Protein AF-A0A853IW76-F1 (afdb_monomer)

pLDDT: mean 89.19, std 6.91, range [65.06, 96.69]

Nearest PDB structures (foldseek):
  2faw-assembly2_B  TM=5.926E-01  e=4.991E+00  Carica papaya
  6y0f-assembly1_B  TM=7.614E-01  e=8.892E+00  Homo sapiens
  7w6t-assembly1_J  TM=6.447E-01  e=7.821E+00  Mus musculus

Secondary structure (DSSP, 8-state):
-HHHHHHHHHHHHHHHHHSEEEEEEETTEEEEEEGGGS-HHHHTT-SSHHHH---SSS-PEEEEEPPP-SHHHHHHHHHHHHTT---GGG-GGGEE-GGGGHHHHHHH-EEHHHHHHHTGGGHHHHHHHHHHHTS-GGGEEEEEEEETTEEEEEEEETTT--EEEEE-----

Radius of gyration: 17.82 Å; Cα contacts (8 Å, |Δi|>4): 283; chains: 1; bounding box: 50×42×45 Å

Sequence (172 aa):
MAVQLAALAYGLNTVAQARPAFLVFAVDRYTVVSAGELPASEREKAVRPEWQKSSLLAGYQTVYALRPTDPDASFDLIMSALGGGRDVQHIVENYRPVAEHLGDVLHAAQPVAVLRERHAAQAAAIDAAVAKSGKAEQALRWLPVQAGTVFWTALIDMQTGMPVAWVNVDPF

Organism: NCBI:txid1207057

Foldseek 3Di:
DVVVVVVVVVVVVVCQQQAFAEFEDDQQFTETDGNVLADLVQQVLAPDPVSSDRDPPPGYYYWYFDQDPDPVSNVVQVVQVVVVHDHSRRRNNRTDFCQVVLVSLVVSWAQLVVVCVVPVVCVVQSVVQCVQLVDDSVQWTKGWYDYPPDIWIFIAGSNRSDGSGTGRDHSD

Structure (mmCIF, N/CA/C/O backbone):
data_AF-A0A853IW76-F1
#
_entry.id   AF-A0A853IW76-F1
#
loop_
_atom_site.group_PDB
_atom_site.id
_atom_site.type_symbol
_atom_site.label_atom_id
_atom_site.label_alt_id
_atom_site.label_comp_id
_atom_site.label_asym_id
_atom_site.label_entity_id
_atom_site.label_seq_id
_atom_site.pdbx_PDB_ins_code
_atom_site.Cartn_x
_atom_site.Cartn_y
_atom_site.Cartn_z
_atom_site.occupancy
_atom_site.B_iso_or_equiv
_atom_site.auth_seq_id
_atom_site.auth_comp_id
_atom_site.auth_asym_id
_atom_site.auth_atom_id
_atom_site.pdbx_PDB_model_num
ATOM 1 N N . MET A 1 1 ? 30.382 -29.543 1.251 1.00 72.00 1 MET A N 1
ATOM 2 C CA . MET A 1 1 ? 30.180 -28.127 1.644 1.00 72.00 1 MET A CA 1
ATOM 3 C C . MET A 1 1 ? 29.720 -27.223 0.496 1.00 72.00 1 MET A C 1
ATOM 5 O O . MET A 1 1 ? 28.901 -26.355 0.758 1.00 72.00 1 MET A O 1
ATOM 9 N N . ALA A 1 2 ? 30.136 -27.438 -0.763 1.00 83.38 2 ALA A N 1
ATOM 10 C CA . ALA A 1 2 ? 29.647 -26.646 -1.908 1.00 83.38 2 ALA A CA 1
ATOM 11 C C . ALA A 1 2 ? 28.108 -26.641 -2.053 1.00 83.38 2 ALA A C 1
ATOM 13 O O . ALA A 1 2 ? 27.514 -25.593 -2.276 1.00 83.38 2 ALA A O 1
ATOM 14 N N . VAL A 1 3 ? 27.456 -27.789 -1.825 1.00 85.94 3 VAL A N 1
ATOM 15 C CA . VAL A 1 3 ? 25.986 -27.913 -1.878 1.00 85.94 3 VAL A CA 1
ATOM 16 C C . VAL A 1 3 ? 25.284 -27.068 -0.804 1.00 85.94 3 VAL A C 1
ATOM 18 O O . VAL A 1 3 ? 24.266 -26.447 -1.083 1.00 85.94 3 VAL A O 1
ATOM 21 N N . GLN A 1 4 ? 25.840 -26.985 0.409 1.00 89.06 4 GLN A N 1
ATOM 22 C CA . GLN A 1 4 ? 25.259 -26.181 1.495 1.00 89.06 4 GLN A CA 1
ATOM 23 C C . GLN A 1 4 ? 25.405 -24.678 1.234 1.00 89.06 4 GLN A C 1
ATOM 25 O O . GLN A 1 4 ? 24.461 -23.926 1.458 1.00 89.06 4 GLN A O 1
ATOM 30 N N . LEU A 1 5 ? 26.561 -24.243 0.719 1.00 90.69 5 LEU A N 1
ATOM 31 C CA . LEU A 1 5 ? 26.773 -22.847 0.326 1.00 90.69 5 LEU A CA 1
ATOM 32 C C . LEU A 1 5 ? 25.849 -22.442 -0.829 1.00 90.69 5 LEU A C 1
ATOM 34 O O . LEU A 1 5 ? 25.276 -21.356 -0.795 1.00 90.69 5 LEU A O 1
ATOM 38 N N . ALA A 1 6 ? 25.651 -23.328 -1.810 1.00 89.62 6 ALA A N 1
ATOM 39 C CA . ALA A 1 6 ? 24.714 -23.097 -2.905 1.00 89.62 6 ALA A CA 1
ATOM 40 C C . ALA A 1 6 ? 23.263 -22.988 -2.403 1.00 89.62 6 ALA A C 1
ATOM 42 O O . ALA A 1 6 ? 22.551 -22.062 -2.786 1.00 89.62 6 ALA A O 1
ATOM 43 N N . ALA A 1 7 ? 22.844 -23.879 -1.499 1.00 88.62 7 ALA A N 1
ATOM 44 C CA . ALA A 1 7 ? 21.515 -23.825 -0.892 1.00 88.62 7 ALA A CA 1
ATOM 45 C C . ALA A 1 7 ? 21.296 -22.533 -0.084 1.00 88.62 7 ALA A C 1
ATOM 47 O O . ALA A 1 7 ? 20.236 -21.918 -0.182 1.00 88.62 7 ALA A O 1
ATOM 48 N N . LEU A 1 8 ? 22.308 -22.079 0.663 1.00 90.62 8 LEU A N 1
ATOM 49 C CA . LEU A 1 8 ? 22.250 -20.821 1.409 1.00 90.62 8 LEU A CA 1
ATOM 50 C C . LEU A 1 8 ? 22.139 -19.607 0.478 1.00 90.62 8 LEU A C 1
ATOM 52 O O . LEU A 1 8 ? 21.296 -18.741 0.702 1.00 90.62 8 LEU A O 1
ATOM 56 N N . ALA A 1 9 ? 22.961 -19.551 -0.573 1.00 90.00 9 ALA A N 1
ATOM 57 C CA . ALA A 1 9 ? 22.919 -18.469 -1.554 1.00 90.00 9 ALA A CA 1
ATOM 58 C C . ALA A 1 9 ? 21.556 -18.408 -2.263 1.00 90.00 9 ALA A C 1
ATOM 60 O O . ALA A 1 9 ? 20.992 -17.328 -2.437 1.00 90.00 9 ALA A O 1
ATOM 61 N N . TYR A 1 10 ? 20.994 -19.568 -2.607 1.00 87.38 10 TYR A N 1
ATOM 62 C CA . TYR A 1 10 ? 19.659 -19.663 -3.189 1.00 87.38 10 TYR A CA 1
ATOM 63 C C . TYR A 1 10 ? 18.568 -19.185 -2.223 1.00 87.38 10 TYR A C 1
ATOM 65 O O . TYR A 1 10 ? 17.701 -18.400 -2.612 1.00 87.38 10 TYR A O 1
ATOM 73 N N . GLY A 1 11 ? 18.627 -19.607 -0.957 1.00 87.25 11 GLY A N 1
ATOM 74 C CA . GLY A 1 11 ? 17.690 -19.158 0.072 1.00 87.25 11 GLY A CA 1
ATOM 75 C C . GLY A 1 11 ? 17.743 -17.642 0.271 1.00 87.25 11 GLY A C 1
ATOM 76 O O . GLY A 1 11 ? 16.707 -16.981 0.243 1.00 87.25 11 GLY A O 1
ATOM 77 N N . LEU A 1 12 ? 18.949 -17.073 0.373 1.00 88.00 12 LEU A N 1
ATOM 78 C CA . LEU A 1 12 ? 19.139 -15.629 0.508 1.00 88.00 12 LEU A CA 1
ATOM 79 C C . LEU A 1 12 ? 18.595 -14.862 -0.704 1.00 88.00 12 LEU A C 1
ATOM 81 O O . LEU A 1 12 ? 17.912 -13.856 -0.531 1.00 88.00 12 LEU A O 1
ATOM 85 N N . ASN A 1 13 ? 18.846 -15.351 -1.922 1.00 87.12 13 ASN A N 1
ATOM 86 C CA . ASN A 1 13 ? 18.298 -14.754 -3.138 1.00 87.12 13 ASN A CA 1
ATOM 87 C C . ASN A 1 13 ? 16.763 -14.818 -3.161 1.00 87.12 13 ASN A C 1
ATOM 89 O O . ASN A 1 13 ? 16.112 -13.834 -3.493 1.00 87.12 13 ASN A O 1
ATOM 93 N N . THR A 1 14 ? 16.177 -15.944 -2.756 1.00 87.31 14 THR A N 1
ATOM 94 C CA . THR A 1 14 ? 14.717 -16.119 -2.714 1.00 87.31 14 THR A CA 1
ATOM 95 C C . THR A 1 14 ? 14.067 -15.118 -1.760 1.00 87.31 14 THR A C 1
ATOM 97 O O . THR A 1 14 ? 13.123 -14.425 -2.136 1.00 87.31 14 THR A O 1
ATOM 100 N N . VAL A 1 15 ? 14.620 -14.962 -0.554 1.00 86.69 15 VAL A N 1
ATOM 101 C CA . VAL A 1 15 ? 14.149 -13.963 0.421 1.00 86.69 15 VAL A CA 1
ATOM 102 C C . VAL A 1 15 ? 14.352 -12.541 -0.103 1.00 86.69 15 VAL A C 1
ATOM 104 O O . VAL A 1 15 ? 13.471 -11.695 0.039 1.00 86.69 15 VAL A O 1
ATOM 107 N N . ALA A 1 16 ? 15.489 -12.270 -0.749 1.00 85.75 16 ALA A N 1
ATOM 108 C CA . ALA A 1 16 ? 15.772 -10.958 -1.316 1.00 85.75 16 ALA A CA 1
ATOM 109 C C . ALA A 1 16 ? 14.767 -10.560 -2.408 1.00 85.75 16 ALA A C 1
ATOM 111 O O . ALA A 1 16 ? 14.473 -9.369 -2.517 1.00 85.75 16 ALA A O 1
ATOM 112 N N . GLN A 1 17 ? 14.246 -11.521 -3.176 1.00 86.19 17 GLN A N 1
ATOM 113 C CA . GLN A 1 17 ? 13.230 -11.287 -4.206 1.00 86.19 17 GLN A CA 1
ATOM 114 C C . GLN A 1 17 ? 11.816 -11.183 -3.623 1.00 86.19 17 GLN A C 1
ATOM 116 O O . GLN A 1 17 ? 11.053 -10.322 -4.048 1.00 86.19 17 GLN A O 1
ATOM 121 N N . ALA A 1 18 ? 11.479 -11.996 -2.619 1.00 87.19 18 ALA A N 1
ATOM 122 C CA . ALA A 1 18 ? 10.154 -11.999 -1.992 1.00 87.19 18 ALA A CA 1
ATOM 123 C C . ALA A 1 18 ? 9.889 -10.788 -1.075 1.00 87.19 18 ALA A C 1
ATOM 125 O O . ALA A 1 18 ? 8.764 -10.589 -0.618 1.00 87.19 18 ALA A O 1
ATOM 126 N N . ARG A 1 19 ? 10.911 -9.979 -0.767 1.00 90.00 19 ARG A N 1
ATOM 127 C CA . ARG A 1 19 ? 10.753 -8.817 0.116 1.00 90.00 19 ARG A CA 1
ATOM 128 C C . ARG A 1 19 ? 9.802 -7.774 -0.496 1.00 90.00 19 ARG A C 1
ATOM 130 O O . ARG A 1 19 ? 9.924 -7.492 -1.691 1.00 90.00 19 ARG A O 1
ATOM 137 N N . PRO A 1 20 ? 8.950 -7.119 0.309 1.00 91.19 20 PRO A N 1
ATOM 138 C CA . PRO A 1 20 ? 8.200 -5.946 -0.130 1.00 91.19 20 PRO A CA 1
ATOM 139 C C . PRO A 1 20 ? 9.141 -4.839 -0.618 1.00 91.19 20 PRO A C 1
ATOM 141 O O . PRO A 1 20 ? 10.042 -4.422 0.112 1.00 91.19 20 PRO A O 1
ATOM 144 N N . ALA A 1 21 ? 8.938 -4.362 -1.845 1.00 92.19 21 ALA A N 1
ATOM 145 C CA . ALA A 1 21 ? 9.660 -3.217 -2.397 1.00 92.19 21 ALA A CA 1
ATOM 146 C C . ALA A 1 21 ? 8.765 -1.980 -2.455 1.00 92.19 21 ALA A C 1
ATOM 148 O O . ALA A 1 21 ? 9.201 -0.888 -2.094 1.00 92.19 21 ALA A O 1
ATOM 149 N N . PHE A 1 22 ? 7.507 -2.165 -2.853 1.00 94.00 22 PHE A N 1
ATOM 150 C CA . PHE A 1 22 ? 6.531 -1.092 -2.926 1.00 94.00 22 PHE A CA 1
ATOM 151 C C . PHE A 1 22 ? 5.218 -1.480 -2.268 1.00 94.00 22 PHE A C 1
ATOM 153 O O . PHE A 1 22 ? 4.810 -2.639 -2.271 1.00 94.00 22 PHE A O 1
ATOM 160 N N . LEU A 1 23 ? 4.553 -0.467 -1.732 1.00 95.19 23 LEU A N 1
ATOM 161 C CA . LEU A 1 23 ? 3.152 -0.504 -1.377 1.00 95.19 23 LEU A CA 1
ATOM 162 C C . LEU A 1 23 ? 2.427 0.477 -2.295 1.00 95.19 23 LEU A C 1
ATOM 164 O O . LEU A 1 23 ? 2.541 1.693 -2.143 1.00 95.19 23 LEU A O 1
ATOM 168 N N . VAL A 1 24 ? 1.730 -0.059 -3.282 1.00 95.81 24 VAL A N 1
ATOM 169 C CA . VAL A 1 24 ? 1.178 0.706 -4.394 1.00 95.81 24 VAL A CA 1
ATOM 170 C C . VAL A 1 24 ? -0.316 0.875 -4.194 1.00 95.81 24 VAL A C 1
ATOM 172 O O . VAL A 1 24 ? -1.038 -0.115 -4.150 1.00 95.81 24 VAL A O 1
ATOM 175 N N . PHE A 1 25 ? -0.803 2.105 -4.082 1.00 95.38 25 PHE A N 1
ATOM 176 C CA . PHE A 1 25 ? -2.234 2.350 -4.199 1.00 95.38 25 PHE A CA 1
ATOM 177 C C . PHE A 1 25 ? -2.646 2.183 -5.661 1.00 95.38 25 PHE A C 1
ATOM 179 O O . PHE A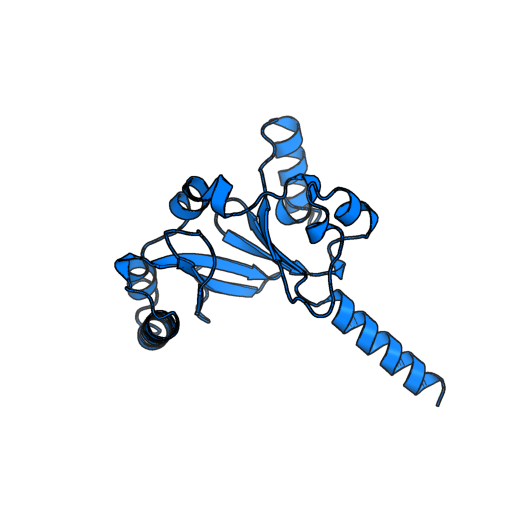 1 25 ? -2.142 2.902 -6.527 1.00 95.38 25 PHE A O 1
ATOM 186 N N . ALA A 1 26 ? -3.563 1.256 -5.920 1.00 88.81 26 ALA A N 1
ATOM 187 C CA . ALA A 1 26 ? -4.134 1.019 -7.234 1.00 88.81 26 ALA A CA 1
ATOM 188 C C . ALA A 1 26 ? -5.653 0.896 -7.102 1.00 88.81 26 ALA A C 1
ATOM 190 O O . ALA A 1 26 ? -6.153 -0.029 -6.468 1.00 88.81 26 ALA A O 1
ATOM 191 N N . VAL A 1 27 ? -6.375 1.825 -7.736 1.00 85.00 27 VAL A N 1
ATOM 192 C CA . VAL A 1 27 ? -7.845 1.862 -7.836 1.00 85.00 27 VAL A CA 1
ATOM 193 C C . VAL A 1 27 ? -8.575 2.026 -6.499 1.00 85.00 27 VAL A C 1
ATOM 195 O O . VAL A 1 27 ? -9.152 3.084 -6.266 1.00 85.00 27 VAL A O 1
ATOM 198 N N . ASP A 1 28 ? -8.585 0.996 -5.660 1.00 89.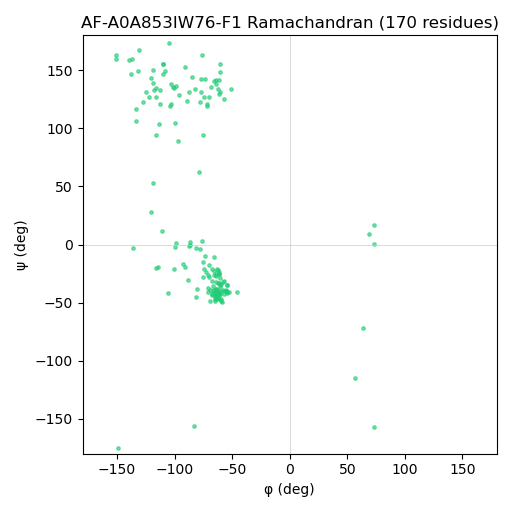88 28 ASP A N 1
ATOM 199 C CA . ASP A 1 28 ? -9.386 0.905 -4.438 1.00 89.88 28 ASP A CA 1
ATOM 200 C C . ASP A 1 28 ? -8.614 0.349 -3.228 1.00 89.88 28 ASP A C 1
ATOM 202 O O . ASP A 1 28 ? -9.170 0.259 -2.134 1.00 89.88 28 ASP A O 1
ATOM 206 N N . ARG A 1 29 ? -7.345 -0.041 -3.403 1.00 93.06 29 ARG A N 1
ATOM 207 C CA . ARG A 1 29 ? -6.566 -0.736 -2.371 1.00 93.06 29 ARG A CA 1
ATOM 208 C C . ARG A 1 29 ? -5.078 -0.456 -2.468 1.00 93.06 29 ARG A C 1
ATOM 210 O O . ARG A 1 29 ? -4.562 -0.044 -3.507 1.00 93.06 29 ARG A O 1
ATOM 217 N N . TYR A 1 30 ? -4.375 -0.765 -1.385 1.00 96.00 30 TYR A N 1
ATOM 218 C CA . TYR A 1 30 ? -2.925 -0.880 -1.406 1.00 96.00 30 TYR A CA 1
ATOM 219 C C . TYR A 1 30 ? -2.504 -2.295 -1.798 1.00 96.00 30 TYR A C 1
ATOM 221 O O . TYR A 1 30 ? -2.958 -3.268 -1.213 1.00 96.00 30 TYR A O 1
ATOM 229 N N . THR A 1 31 ? -1.588 -2.419 -2.747 1.00 94.94 31 THR A N 1
ATOM 230 C CA . THR A 1 31 ? -1.024 -3.700 -3.170 1.00 94.94 31 THR A CA 1
ATOM 231 C C . THR A 1 31 ? 0.461 -3.727 -2.856 1.00 94.94 31 THR A C 1
ATOM 233 O O . THR A 1 31 ? 1.207 -2.816 -3.218 1.00 94.94 31 THR A O 1
ATOM 236 N N . VAL A 1 32 ? 0.901 -4.764 -2.156 1.00 94.62 32 VAL A N 1
ATOM 237 C CA . VAL A 1 32 ? 2.314 -5.026 -1.912 1.00 94.62 32 VAL A CA 1
ATOM 238 C C . VAL A 1 32 ? 2.911 -5.627 -3.172 1.00 94.62 32 VAL A C 1
ATOM 240 O O . VAL A 1 32 ? 2.467 -6.676 -3.626 1.00 94.62 32 VAL A O 1
ATOM 243 N N . VAL A 1 33 ? 3.943 -4.973 -3.694 1.00 93.06 33 VAL A N 1
ATOM 244 C CA . VAL A 1 33 ? 4.726 -5.449 -4.833 1.00 93.06 33 VAL A CA 1
ATOM 245 C C . VAL A 1 33 ? 6.126 -5.777 -4.336 1.00 93.06 33 VAL A C 1
ATOM 247 O O . VAL A 1 33 ? 6.821 -4.925 -3.761 1.00 93.06 33 VAL A O 1
ATOM 250 N N . SER A 1 34 ? 6.540 -7.028 -4.511 1.00 91.69 34 SER A N 1
ATOM 251 C CA . SER A 1 34 ? 7.862 -7.489 -4.101 1.00 91.69 34 SER A CA 1
ATOM 252 C C . SER A 1 34 ? 8.962 -7.027 -5.058 1.00 91.69 34 SER A C 1
ATOM 254 O O . SER A 1 34 ? 8.722 -6.617 -6.195 1.00 91.69 34 SER A O 1
ATOM 256 N N . ALA A 1 35 ? 10.213 -7.087 -4.600 1.00 89.00 35 ALA A N 1
ATOM 257 C CA . ALA A 1 35 ? 11.361 -6.733 -5.432 1.00 89.00 35 ALA A CA 1
ATOM 258 C C . ALA A 1 35 ? 11.490 -7.639 -6.672 1.00 89.00 35 ALA A C 1
ATOM 260 O O . ALA A 1 35 ? 11.914 -7.166 -7.726 1.00 89.00 35 ALA A O 1
ATOM 261 N N . GLY A 1 36 ? 11.109 -8.915 -6.547 1.00 87.94 36 GLY A N 1
ATOM 262 C CA . GLY A 1 36 ? 11.166 -9.901 -7.625 1.00 87.94 36 GLY A CA 1
ATOM 263 C C . GLY A 1 36 ? 10.119 -9.702 -8.717 1.00 87.94 36 GLY A C 1
ATOM 264 O O . GLY A 1 36 ? 10.353 -10.106 -9.852 1.00 87.94 36 GLY A O 1
ATOM 265 N N . GLU A 1 37 ? 9.007 -9.034 -8.407 1.00 89.06 37 GLU A N 1
ATOM 266 C CA . GLU A 1 37 ? 7.956 -8.701 -9.380 1.00 89.06 37 GLU A CA 1
ATOM 267 C C . GLU A 1 37 ? 8.353 -7.541 -10.311 1.00 89.06 37 GLU A C 1
ATOM 269 O O . GLU A 1 37 ? 7.734 -7.333 -11.356 1.00 89.06 37 GLU A O 1
ATOM 274 N N . LEU A 1 38 ? 9.405 -6.789 -9.962 1.00 88.94 38 LEU A N 1
ATOM 275 C CA . LEU A 1 38 ? 9.858 -5.615 -10.705 1.00 88.94 38 LEU A CA 1
ATOM 276 C C . LEU A 1 38 ? 11.270 -5.827 -11.281 1.00 88.94 38 LEU A C 1
ATOM 278 O O . LEU A 1 38 ? 12.274 -5.538 -10.607 1.00 88.94 38 LEU A O 1
ATOM 282 N N . PRO A 1 39 ? 11.386 -6.279 -12.548 1.00 87.25 39 PRO A N 1
ATOM 283 C CA . PRO A 1 39 ? 12.684 -6.418 -13.196 1.00 87.25 39 PRO A CA 1
ATOM 284 C C . PRO A 1 39 ? 13.399 -5.062 -13.273 1.00 87.25 39 PRO A C 1
ATOM 286 O O . PRO A 1 39 ? 12.768 -4.004 -13.260 1.00 87.25 39 PRO A O 1
ATOM 289 N N . ALA A 1 40 ? 14.733 -5.082 -13.356 1.00 86.00 40 ALA A N 1
ATOM 290 C CA . ALA A 1 40 ? 15.542 -3.858 -13.380 1.00 86.00 40 ALA A CA 1
ATOM 291 C C . ALA A 1 40 ? 15.107 -2.892 -14.497 1.00 86.00 40 ALA A C 1
ATOM 293 O O . ALA A 1 40 ? 14.927 -1.708 -14.233 1.00 86.00 40 ALA A O 1
ATOM 294 N N . SER A 1 41 ? 14.810 -3.429 -15.684 1.00 88.69 41 SER A N 1
ATOM 295 C CA . SER A 1 41 ? 14.305 -2.669 -16.832 1.00 88.69 41 SER A CA 1
ATOM 296 C C . SER A 1 41 ? 12.965 -1.975 -16.585 1.00 88.69 41 SER A C 1
ATOM 298 O O . SER A 1 41 ? 12.675 -0.982 -17.242 1.00 88.69 41 SER A O 1
ATOM 300 N N . GLU A 1 42 ? 12.135 -2.472 -15.664 1.00 89.12 42 GLU A N 1
ATOM 301 C CA . GLU A 1 42 ? 10.919 -1.765 -15.263 1.00 89.12 42 GLU A CA 1
ATOM 302 C C . GLU A 1 42 ? 11.226 -0.683 -14.232 1.00 89.12 42 GLU A C 1
ATOM 304 O O . GLU A 1 42 ? 10.754 0.442 -14.355 1.00 89.12 42 GLU A O 1
ATOM 309 N N . ARG A 1 43 ? 12.042 -1.002 -13.222 1.00 87.00 43 ARG A N 1
ATOM 310 C CA . ARG A 1 43 ? 12.392 -0.042 -12.165 1.00 87.00 43 ARG A CA 1
ATOM 311 C C . ARG A 1 43 ? 13.099 1.188 -12.719 1.00 87.00 43 ARG A C 1
ATOM 313 O O . ARG A 1 43 ? 12.871 2.285 -12.228 1.00 87.00 43 ARG A O 1
ATOM 320 N N . GLU A 1 44 ? 13.912 1.025 -13.756 1.00 90.56 44 GLU A N 1
ATOM 321 C CA . GLU A 1 44 ? 14.589 2.129 -14.447 1.00 90.56 44 GLU A CA 1
ATOM 322 C C . GLU A 1 44 ? 13.618 3.126 -15.099 1.00 90.56 44 GLU A C 1
ATOM 324 O O . GLU A 1 44 ? 13.973 4.291 -15.262 1.00 90.56 44 GLU A O 1
ATOM 329 N N . LYS A 1 45 ? 12.375 2.719 -15.391 1.00 91.50 45 LYS A N 1
ATOM 330 C CA . LYS A 1 45 ? 11.332 3.610 -15.921 1.00 91.50 45 LYS A CA 1
ATOM 331 C C . LYS A 1 45 ? 10.689 4.497 -14.855 1.00 91.50 45 LYS A C 1
ATOM 333 O O . LYS A 1 45 ? 9.837 5.321 -15.183 1.00 91.50 45 LYS A O 1
ATOM 338 N N . ALA A 1 46 ? 11.047 4.339 -13.578 1.00 91.31 46 ALA A N 1
ATOM 339 C CA . ALA A 1 46 ? 10.471 5.164 -12.528 1.00 91.31 46 ALA A CA 1
ATOM 340 C C . ALA A 1 46 ? 10.771 6.645 -12.769 1.00 91.31 46 ALA A C 1
ATOM 342 O O . ALA A 1 46 ? 11.925 7.041 -12.959 1.00 91.31 46 ALA A O 1
ATOM 343 N N . VAL A 1 47 ? 9.728 7.469 -12.672 1.00 91.38 47 VAL A N 1
ATOM 344 C CA . VAL A 1 47 ? 9.815 8.923 -12.884 1.00 91.38 47 VAL A CA 1
ATOM 345 C C . VAL A 1 47 ? 10.703 9.603 -11.843 1.00 91.38 47 VAL A C 1
ATOM 347 O O . VAL A 1 47 ? 11.278 10.657 -12.111 1.00 91.38 47 VAL A O 1
ATOM 350 N N . ARG A 1 48 ? 10.847 9.000 -10.657 1.00 90.50 48 ARG A N 1
ATOM 351 C CA . ARG A 1 48 ? 11.696 9.518 -9.586 1.00 90.50 48 ARG A CA 1
ATOM 352 C C . ARG A 1 48 ? 12.905 8.610 -9.317 1.00 90.50 48 ARG A C 1
ATOM 354 O O . ARG A 1 48 ? 12.716 7.399 -9.162 1.00 90.50 48 ARG A O 1
ATOM 361 N N . PRO A 1 49 ? 14.133 9.158 -9.206 1.00 87.62 49 PRO A N 1
ATOM 362 C CA . PRO A 1 49 ? 15.348 8.368 -8.981 1.00 87.62 49 PRO A CA 1
ATOM 363 C C . PRO A 1 49 ? 15.309 7.493 -7.722 1.00 87.62 49 PRO A C 1
ATOM 365 O O . PRO A 1 49 ? 15.905 6.414 -7.696 1.00 87.62 49 PRO A O 1
ATOM 368 N N . GLU A 1 50 ? 14.603 7.926 -6.676 1.00 87.94 50 GLU A N 1
ATOM 369 C CA . GLU A 1 50 ? 14.456 7.170 -5.433 1.00 87.94 50 GLU A CA 1
ATOM 370 C C . GLU A 1 50 ? 13.681 5.856 -5.596 1.00 87.94 50 GLU A C 1
ATOM 372 O O . GLU A 1 50 ? 13.880 4.958 -4.783 1.00 87.94 50 GLU A O 1
ATOM 377 N N . TRP A 1 51 ? 12.845 5.715 -6.630 1.00 90.00 51 TRP A N 1
ATOM 378 C CA . TRP A 1 51 ? 12.077 4.492 -6.912 1.00 90.00 51 TRP A CA 1
ATOM 379 C C . TRP A 1 51 ? 12.799 3.549 -7.881 1.00 90.00 51 TRP A C 1
ATOM 381 O O . TRP A 1 51 ? 12.498 2.359 -7.946 1.00 90.00 51 TRP A O 1
ATOM 391 N N . GLN A 1 52 ? 13.810 4.041 -8.599 1.00 86.44 52 GLN A N 1
ATOM 392 C CA . GLN A 1 52 ? 14.651 3.196 -9.455 1.00 86.44 52 GLN A CA 1
ATOM 393 C C . GLN A 1 52 ? 15.505 2.235 -8.607 1.00 86.44 52 GLN A C 1
ATOM 395 O O . GLN A 1 52 ? 15.796 1.093 -8.990 1.00 86.44 52 GLN A O 1
ATOM 400 N N . LYS A 1 53 ? 15.880 2.680 -7.401 1.00 79.12 53 LYS A N 1
ATOM 401 C CA . LYS A 1 53 ? 16.707 1.928 -6.457 1.00 79.12 53 LYS A CA 1
ATOM 402 C C . LYS A 1 53 ? 15.844 1.277 -5.379 1.00 79.12 53 LYS A C 1
ATOM 404 O O . LYS A 1 53 ? 15.471 1.914 -4.403 1.00 79.12 53 LYS A O 1
ATOM 409 N N . SER A 1 54 ? 15.633 -0.035 -5.485 1.00 67.69 54 SER A N 1
ATOM 410 C CA . SER A 1 54 ? 15.136 -0.819 -4.349 1.00 67.69 54 SER A CA 1
ATOM 411 C C . SER A 1 54 ? 16.279 -1.025 -3.353 1.00 67.69 54 SER A C 1
ATOM 413 O O . SER A 1 54 ? 17.101 -1.932 -3.505 1.00 67.69 54 SER A O 1
ATOM 415 N N . SER A 1 55 ? 16.372 -0.151 -2.352 1.00 69.12 55 SER A N 1
ATOM 416 C CA . SER A 1 55 ? 17.321 -0.333 -1.255 1.00 69.12 55 SER A CA 1
ATOM 417 C C . SER A 1 55 ? 16.886 -1.511 -0.387 1.00 69.12 55 SER A C 1
ATOM 419 O O . SER A 1 55 ? 15.765 -1.547 0.109 1.00 69.12 55 SER A O 1
ATOM 421 N N . LEU A 1 56 ? 17.795 -2.459 -0.162 1.00 68.44 56 LEU A N 1
ATOM 422 C CA . LEU A 1 56 ? 17.595 -3.565 0.780 1.00 68.44 56 LEU A CA 1
ATOM 423 C C . LEU A 1 56 ? 17.383 -3.083 2.226 1.00 68.44 56 LEU A C 1
ATOM 425 O O . LEU A 1 56 ? 16.768 -3.790 3.015 1.00 68.44 56 LEU A O 1
ATOM 429 N N . LEU A 1 57 ? 17.899 -1.899 2.571 1.00 67.81 57 LEU A N 1
ATOM 430 C CA . LEU A 1 57 ? 17.927 -1.379 3.942 1.00 67.81 57 LEU A CA 1
ATOM 431 C C . LEU A 1 57 ? 16.823 -0.355 4.234 1.00 67.81 57 LEU A C 1
ATOM 433 O O . LEU A 1 57 ? 16.510 -0.128 5.396 1.00 67.81 57 LEU A O 1
ATOM 437 N N . ALA A 1 58 ? 16.246 0.278 3.206 1.00 70.62 58 ALA A N 1
ATOM 438 C CA . ALA A 1 58 ? 15.288 1.375 3.387 1.00 70.62 58 ALA A CA 1
ATOM 439 C C . ALA A 1 58 ? 13.830 0.910 3.574 1.00 70.62 58 ALA A C 1
ATOM 441 O O . ALA A 1 58 ? 12.946 1.745 3.744 1.00 70.62 58 ALA A O 1
ATOM 442 N N . GLY A 1 59 ? 13.575 -0.402 3.548 1.00 83.31 59 GLY A N 1
ATOM 443 C CA . GLY A 1 59 ? 12.221 -0.952 3.572 1.00 83.31 59 GLY A CA 1
ATOM 444 C C . GLY A 1 59 ? 11.485 -0.760 2.243 1.00 83.31 59 GLY A C 1
ATOM 445 O O . GLY A 1 59 ? 12.109 -0.629 1.189 1.00 83.31 59 GLY A O 1
ATOM 446 N N . TYR A 1 60 ? 10.153 -0.776 2.301 1.00 89.62 60 TYR A N 1
ATOM 447 C CA . TYR A 1 60 ? 9.294 -0.556 1.139 1.00 89.62 60 TYR A CA 1
ATOM 448 C C . TYR A 1 60 ? 8.948 0.930 0.977 1.00 89.62 60 TYR A C 1
ATOM 450 O O . TYR A 1 60 ? 8.883 1.681 1.950 1.00 89.62 60 TYR A O 1
ATOM 458 N N . GLN A 1 61 ? 8.675 1.353 -0.255 1.00 92.19 61 GLN A N 1
ATOM 459 C CA . GLN A 1 61 ? 8.205 2.705 -0.560 1.00 92.19 61 GLN A CA 1
ATOM 460 C C . GLN A 1 61 ? 6.706 2.693 -0.846 1.00 92.19 61 GLN A C 1
ATOM 462 O O . GLN A 1 61 ? 6.210 1.803 -1.530 1.00 92.19 61 GLN A O 1
ATOM 467 N N . THR A 1 62 ? 5.969 3.677 -0.330 1.00 94.75 62 THR A N 1
ATOM 468 C CA . THR A 1 62 ? 4.535 3.803 -0.627 1.00 94.75 62 THR A CA 1
ATOM 469 C C . THR A 1 62 ? 4.328 4.784 -1.769 1.00 94.75 62 THR A C 1
ATOM 471 O O . THR A 1 62 ? 4.852 5.898 -1.732 1.00 94.75 62 THR A O 1
ATOM 474 N N . VAL A 1 63 ? 3.574 4.370 -2.779 1.00 95.50 63 VAL A N 1
ATOM 475 C CA . VAL A 1 63 ? 3.347 5.131 -4.010 1.00 95.50 63 VAL A CA 1
ATOM 476 C C . VAL A 1 63 ? 1.894 5.006 -4.449 1.00 95.50 63 VAL A C 1
ATOM 478 O O . VAL A 1 63 ? 1.192 4.077 -4.062 1.00 95.50 63 VAL A O 1
ATOM 481 N N . TYR A 1 64 ? 1.442 5.949 -5.260 1.00 95.69 64 TYR A N 1
ATOM 482 C CA . TYR A 1 64 ? 0.184 5.880 -5.991 1.00 95.69 64 TYR A CA 1
ATOM 483 C C . TYR A 1 64 ? 0.486 5.492 -7.438 1.00 95.69 64 TYR A C 1
ATOM 485 O O . TYR A 1 64 ? 1.414 6.051 -8.015 1.00 95.69 64 TYR A O 1
ATOM 493 N N . ALA A 1 65 ? -0.267 4.573 -8.038 1.00 94.25 65 ALA A N 1
ATOM 494 C CA . ALA A 1 65 ? -0.129 4.259 -9.457 1.00 94.25 65 ALA A CA 1
ATOM 495 C C . ALA A 1 65 ? -1.261 4.894 -10.270 1.00 94.25 65 ALA A C 1
ATOM 497 O O . ALA A 1 65 ? -2.439 4.600 -10.061 1.00 94.25 65 ALA A O 1
ATOM 498 N N . LEU A 1 66 ? -0.890 5.749 -11.226 1.00 91.00 66 LEU A N 1
ATOM 499 C CA . LEU A 1 66 ? -1.827 6.297 -12.200 1.00 91.00 66 LEU A CA 1
ATOM 500 C C . LEU A 1 66 ? -2.418 5.178 -13.055 1.00 91.00 66 LEU A C 1
ATOM 502 O O . LEU A 1 66 ? -1.703 4.330 -13.595 1.00 91.00 66 LEU A O 1
ATOM 506 N N . ARG A 1 67 ? -3.739 5.221 -13.220 1.00 82.81 67 ARG A N 1
ATOM 507 C CA . ARG A 1 67 ? -4.414 4.392 -14.212 1.00 82.81 67 ARG A CA 1
ATOM 508 C C . ARG A 1 67 ? -4.139 4.957 -15.610 1.00 82.81 67 ARG A C 1
ATOM 510 O O . ARG A 1 67 ? -4.149 6.183 -15.763 1.00 82.81 67 ARG A O 1
ATOM 517 N N . PRO A 1 68 ? -3.950 4.102 -16.628 1.00 78.62 68 PRO A N 1
ATOM 518 C CA . PRO A 1 68 ? -4.037 4.550 -18.010 1.00 78.62 68 PRO A CA 1
ATOM 519 C C . PRO A 1 68 ? -5.349 5.311 -18.242 1.00 78.62 68 PRO A C 1
ATOM 521 O O . PRO A 1 68 ? -6.412 4.892 -17.785 1.00 78.62 68 PRO A O 1
ATOM 524 N N . THR A 1 69 ? -5.273 6.459 -18.908 1.00 75.81 69 THR A N 1
ATOM 525 C CA . THR A 1 69 ? -6.454 7.248 -19.298 1.00 75.81 69 THR A CA 1
ATOM 526 C C . THR A 1 69 ? -6.973 6.861 -20.678 1.00 75.81 69 THR A C 1
ATOM 528 O O . THR A 1 69 ? -8.124 7.145 -21.003 1.00 75.81 69 THR A O 1
ATOM 531 N N . ASP A 1 70 ? -6.129 6.211 -21.477 1.00 83.38 70 ASP A N 1
ATOM 532 C CA . ASP A 1 70 ? -6.476 5.677 -22.785 1.00 83.38 70 ASP A CA 1
ATOM 533 C C . ASP A 1 70 ? -7.331 4.398 -22.638 1.00 83.38 70 ASP A C 1
ATOM 535 O O . ASP A 1 70 ? -6.937 3.487 -21.893 1.00 83.38 70 ASP A O 1
ATOM 539 N N . PRO A 1 71 ? -8.507 4.317 -23.293 1.00 81.19 71 PRO A N 1
ATOM 540 C CA . PRO A 1 71 ? -9.367 3.138 -23.248 1.00 81.19 71 PRO A CA 1
ATOM 541 C C . PRO A 1 71 ? -8.681 1.855 -23.723 1.00 81.19 71 PRO A C 1
ATOM 543 O O . PRO A 1 71 ? -8.881 0.815 -23.096 1.00 81.19 71 PRO A O 1
ATOM 546 N N . ASP A 1 72 ? -7.852 1.931 -24.766 1.00 82.50 72 ASP A N 1
ATOM 547 C CA . ASP A 1 72 ? -7.174 0.757 -25.328 1.00 82.50 72 ASP A CA 1
ATOM 548 C C . ASP A 1 72 ? -6.112 0.237 -24.350 1.00 82.50 72 ASP A C 1
ATOM 550 O O . ASP A 1 72 ? -6.147 -0.928 -23.950 1.00 82.50 72 ASP A O 1
ATOM 554 N N . ALA A 1 73 ? -5.256 1.125 -23.832 1.00 79.12 73 ALA A N 1
ATOM 555 C CA . ALA A 1 73 ? -4.291 0.769 -22.790 1.00 79.12 73 ALA A CA 1
ATOM 556 C C . ALA A 1 73 ? -4.957 0.241 -21.503 1.00 79.12 73 ALA A C 1
ATOM 558 O O . ALA A 1 73 ? -4.414 -0.634 -20.826 1.00 79.12 73 ALA A O 1
ATOM 559 N N . SER A 1 74 ? -6.138 0.759 -21.149 1.00 79.69 74 SER A N 1
ATOM 560 C CA . SER A 1 74 ? -6.911 0.262 -20.005 1.00 79.69 74 SER A CA 1
ATOM 561 C C . SER A 1 74 ? -7.440 -1.148 -20.255 1.00 79.69 74 SER A C 1
ATOM 563 O O . SER A 1 74 ? -7.377 -1.992 -19.362 1.00 79.69 74 SER A O 1
ATOM 565 N N . PHE A 1 75 ? -7.949 -1.416 -21.460 1.00 81.44 75 PHE A N 1
ATOM 566 C CA . PHE A 1 75 ? -8.434 -2.735 -21.849 1.00 81.44 75 PHE A CA 1
ATOM 567 C C . PHE A 1 75 ? -7.305 -3.768 -21.853 1.00 81.44 75 PHE A C 1
ATOM 569 O O . PHE A 1 75 ? -7.451 -4.828 -21.243 1.00 81.44 75 PHE A O 1
ATOM 576 N N . ASP A 1 76 ? -6.161 -3.433 -22.449 1.00 81.69 76 ASP A N 1
ATOM 577 C CA . ASP A 1 76 ? -4.977 -4.296 -22.473 1.00 81.69 76 ASP A CA 1
ATOM 578 C C . ASP A 1 76 ? -4.497 -4.639 -21.060 1.00 81.69 76 ASP A C 1
ATOM 580 O O . ASP A 1 76 ? -4.154 -5.788 -20.770 1.00 81.69 76 ASP A O 1
ATOM 584 N N . LEU A 1 77 ? -4.527 -3.662 -20.150 1.00 80.19 77 LEU A N 1
ATOM 585 C CA . LEU A 1 77 ? -4.148 -3.866 -18.758 1.00 80.19 77 LEU A CA 1
ATOM 586 C C . LEU A 1 77 ? -5.113 -4.802 -18.022 1.00 80.19 77 LEU A C 1
ATOM 588 O O . LEU A 1 77 ? -4.668 -5.694 -17.303 1.00 80.19 77 LEU A O 1
ATOM 592 N N . ILE A 1 78 ? -6.422 -4.653 -18.246 1.00 80.25 78 ILE A N 1
ATOM 593 C CA . ILE A 1 78 ? -7.437 -5.558 -17.689 1.00 80.25 78 ILE A CA 1
ATOM 594 C C . ILE A 1 78 ? -7.243 -6.975 -18.243 1.00 80.25 78 ILE A C 1
ATOM 596 O O . ILE A 1 78 ? -7.252 -7.936 -17.477 1.00 80.25 78 ILE A O 1
ATOM 600 N N . MET A 1 79 ? -7.036 -7.126 -19.555 1.00 81.88 79 MET A N 1
ATOM 601 C CA . MET A 1 79 ? -6.800 -8.436 -20.173 1.00 81.88 79 MET A CA 1
ATOM 602 C C . MET A 1 79 ? -5.517 -9.089 -19.647 1.00 81.88 79 MET A C 1
ATOM 604 O O . MET A 1 79 ? -5.517 -10.2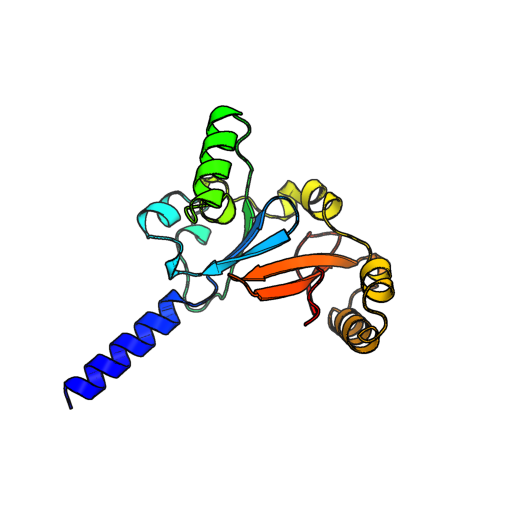82 -19.337 1.00 81.88 79 MET A O 1
ATOM 608 N N . SER A 1 80 ? -4.447 -8.307 -19.480 1.00 79.69 80 SER A N 1
ATOM 609 C CA . SER A 1 80 ? -3.200 -8.750 -18.855 1.00 79.69 80 SER A CA 1
ATOM 610 C C . SER A 1 80 ? -3.441 -9.235 -17.424 1.00 79.69 80 SER A C 1
ATOM 612 O O . SER A 1 80 ? -3.051 -10.353 -17.095 1.00 79.69 80 SER A O 1
ATOM 614 N N . ALA A 1 81 ? -4.147 -8.460 -16.595 1.00 76.94 81 ALA A N 1
ATOM 615 C CA . ALA A 1 81 ? -4.460 -8.836 -15.218 1.00 76.94 81 ALA A CA 1
ATOM 616 C C . ALA A 1 81 ? -5.304 -1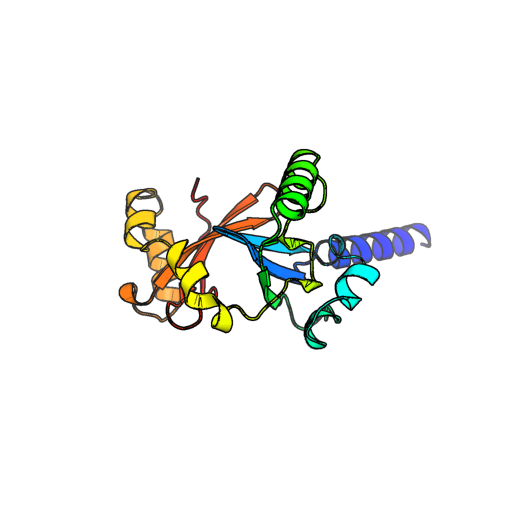0.125 -15.137 1.00 76.94 81 ALA A C 1
ATOM 618 O O . ALA A 1 81 ? -4.994 -11.015 -14.345 1.00 76.94 81 ALA A O 1
ATOM 619 N N . LEU A 1 82 ? -6.315 -10.283 -16.002 1.00 75.69 82 LEU A N 1
ATOM 620 C CA . LEU A 1 82 ? -7.130 -11.505 -16.083 1.00 75.69 82 LEU A CA 1
ATOM 621 C C . LEU A 1 82 ? -6.319 -12.733 -16.522 1.00 75.69 82 LEU A C 1
ATOM 623 O O . LEU A 1 82 ? -6.594 -13.846 -16.078 1.00 75.69 82 LEU A O 1
ATOM 627 N N . GLY A 1 83 ? -5.307 -12.535 -17.367 1.00 72.12 83 GLY A N 1
ATOM 628 C CA . GLY A 1 83 ? -4.366 -13.574 -17.782 1.00 72.12 83 GLY A CA 1
ATOM 629 C C . GLY A 1 83 ? -3.301 -13.927 -16.736 1.00 72.12 83 GLY A C 1
ATOM 630 O O . GLY A 1 83 ? -2.420 -14.732 -17.035 1.00 72.12 83 GLY A O 1
ATOM 631 N N . GLY A 1 84 ? -3.339 -13.325 -15.539 1.00 65.06 84 GLY A N 1
ATOM 632 C CA . GLY A 1 84 ? -2.295 -13.470 -14.515 1.00 65.06 84 GLY A CA 1
ATOM 633 C C . GLY A 1 84 ? -0.998 -12.721 -14.846 1.00 65.06 84 GLY A C 1
ATOM 634 O O . GLY A 1 84 ? 0.058 -13.027 -14.294 1.00 65.06 84 GLY A O 1
ATOM 635 N N . GLY A 1 85 ? -1.068 -11.782 -15.789 1.00 67.25 85 GLY A N 1
ATOM 636 C CA . GLY A 1 85 ? 0.019 -10.913 -16.210 1.00 67.25 85 GLY A CA 1
ATOM 637 C C . GLY A 1 85 ? 0.184 -9.685 -15.314 1.00 67.25 85 GLY A C 1
ATOM 638 O O . GLY A 1 85 ? -0.176 -9.666 -14.139 1.00 67.25 85 GLY A O 1
ATOM 639 N N . ARG A 1 86 ? 0.775 -8.632 -15.881 1.00 72.12 86 ARG A N 1
ATOM 640 C CA . ARG A 1 86 ? 1.057 -7.386 -15.162 1.00 72.12 86 ARG A CA 1
ATOM 641 C C . ARG A 1 86 ? -0.222 -6.572 -15.016 1.00 72.12 86 ARG A C 1
ATOM 643 O O . ARG A 1 86 ? -0.915 -6.341 -15.999 1.00 72.12 86 ARG A O 1
ATOM 650 N N . ASP A 1 87 ? -0.476 -6.125 -13.801 1.00 82.00 87 ASP A N 1
ATOM 651 C CA . ASP A 1 87 ? -1.536 -5.175 -13.446 1.00 82.00 87 ASP A CA 1
ATOM 652 C C . ASP A 1 87 ? -0.939 -3.775 -13.155 1.00 82.00 87 ASP A C 1
ATOM 654 O O . ASP A 1 87 ? 0.288 -3.622 -13.149 1.00 82.00 87 ASP A O 1
ATOM 658 N N . VAL A 1 88 ? -1.776 -2.753 -12.939 1.00 83.62 88 VAL A N 1
ATOM 659 C CA . VAL A 1 88 ? -1.429 -1.325 -12.763 1.00 83.62 88 VAL A CA 1
ATOM 660 C C . VAL A 1 88 ? -0.253 -1.129 -11.801 1.00 83.62 88 VAL A C 1
ATOM 662 O O . VAL A 1 88 ? 0.645 -0.329 -12.060 1.00 83.62 88 VAL A O 1
ATOM 665 N N . GLN A 1 89 ? -0.217 -1.895 -10.711 1.00 86.56 89 GLN A N 1
ATOM 666 C CA . GLN A 1 89 ? 0.823 -1.834 -9.689 1.00 86.56 89 GLN A CA 1
ATOM 667 C C . GLN A 1 89 ? 2.212 -2.270 -10.166 1.00 86.56 89 GLN A C 1
ATOM 669 O O . GLN A 1 89 ? 3.173 -2.068 -9.443 1.00 86.56 89 GLN A O 1
ATOM 674 N N . HIS A 1 90 ? 2.356 -2.859 -11.353 1.00 89.06 90 HIS A N 1
ATOM 675 C CA . HIS A 1 90 ? 3.655 -3.269 -11.898 1.00 89.06 90 HIS A CA 1
ATOM 676 C C . HIS A 1 90 ? 4.225 -2.278 -12.916 1.00 89.06 90 HIS A C 1
ATOM 678 O O . HIS A 1 90 ? 5.320 -2.517 -13.434 1.00 89.06 90 HIS A O 1
ATOM 684 N N . ILE A 1 91 ? 3.490 -1.204 -13.222 1.00 89.12 91 ILE A N 1
ATOM 685 C CA . ILE A 1 91 ? 3.853 -0.183 -14.209 1.00 89.12 91 ILE A CA 1
ATOM 686 C C . ILE A 1 91 ? 4.500 0.989 -13.469 1.00 89.12 91 ILE A C 1
ATOM 688 O O . ILE A 1 91 ? 3.841 1.926 -13.018 1.00 89.12 91 ILE A O 1
ATOM 692 N N . VAL A 1 92 ? 5.819 0.918 -13.303 1.00 90.50 92 VAL A N 1
ATOM 693 C CA . VAL A 1 92 ? 6.559 1.810 -12.392 1.00 90.50 92 VAL A CA 1
ATOM 694 C C . VAL A 1 92 ? 6.623 3.253 -12.916 1.00 90.50 92 VAL A C 1
ATOM 696 O O . VAL A 1 92 ? 6.683 4.205 -12.137 1.00 90.50 92 VAL A O 1
ATOM 699 N N . GLU A 1 93 ? 6.544 3.451 -14.232 1.00 91.94 93 GLU A N 1
ATOM 700 C CA . GLU A 1 93 ? 6.447 4.782 -14.857 1.00 91.94 93 GLU A CA 1
ATOM 701 C C . GLU A 1 93 ? 5.189 5.566 -14.432 1.00 91.94 93 GLU A C 1
ATOM 703 O O . GLU A 1 93 ? 5.186 6.804 -14.411 1.00 91.94 93 GLU A O 1
ATOM 708 N N . ASN A 1 94 ? 4.143 4.860 -13.994 1.00 91.88 94 ASN A N 1
ATOM 709 C CA . ASN A 1 94 ? 2.897 5.457 -13.521 1.00 91.88 94 ASN A CA 1
ATOM 710 C C . ASN A 1 94 ? 2.918 5.806 -12.031 1.00 91.88 94 ASN A C 1
ATOM 712 O O . ASN A 1 94 ? 1.946 6.369 -11.525 1.00 91.88 94 ASN A O 1
ATOM 716 N N . TYR A 1 95 ? 4.009 5.524 -11.318 1.00 94.31 95 TYR A N 1
ATOM 717 C CA . TYR A 1 95 ? 4.102 5.848 -9.900 1.00 94.31 95 TYR A CA 1
ATOM 718 C C . TYR A 1 95 ? 4.161 7.356 -9.664 1.00 94.31 95 TYR A C 1
ATOM 720 O O . TYR A 1 95 ? 4.893 8.089 -10.331 1.00 94.31 95 TYR A O 1
ATOM 728 N N . ARG A 1 96 ? 3.403 7.828 -8.680 1.00 95.06 96 ARG A N 1
ATOM 729 C CA . ARG A 1 96 ? 3.345 9.207 -8.192 1.00 95.06 96 ARG A CA 1
ATOM 730 C C . ARG A 1 96 ? 3.323 9.199 -6.660 1.00 95.06 96 ARG A C 1
ATOM 732 O O . ARG A 1 96 ? 2.997 8.175 -6.053 1.00 95.06 96 ARG A O 1
ATOM 739 N N . PRO A 1 97 ? 3.686 10.301 -5.989 1.00 95.00 97 PRO A N 1
ATOM 740 C CA . PRO A 1 97 ? 3.524 10.386 -4.545 1.00 95.00 97 PRO A CA 1
ATOM 741 C C . PRO A 1 97 ? 2.050 10.323 -4.160 1.00 95.00 97 PRO A C 1
ATOM 743 O O . PRO A 1 97 ? 1.214 10.998 -4.756 1.00 95.00 97 PRO A O 1
ATOM 746 N N . VAL A 1 98 ? 1.752 9.576 -3.100 1.00 94.81 98 VAL A N 1
ATOM 747 C CA . VAL A 1 98 ? 0.390 9.451 -2.557 1.00 94.81 98 VAL A CA 1
ATOM 748 C C . VAL A 1 98 ? -0.214 10.813 -2.215 1.00 94.81 98 VAL A C 1
ATOM 750 O O . VAL A 1 98 ? -1.374 11.064 -2.522 1.00 94.81 98 VAL A O 1
ATOM 753 N N . ALA A 1 99 ? 0.585 11.719 -1.646 1.00 92.12 99 ALA A N 1
ATOM 754 C CA . ALA A 1 99 ? 0.128 13.046 -1.240 1.00 92.12 99 ALA A CA 1
ATOM 755 C C . ALA A 1 99 ? -0.405 13.902 -2.408 1.00 92.12 99 ALA A C 1
ATOM 757 O O . ALA A 1 99 ? -1.281 14.733 -2.192 1.00 92.12 99 ALA A O 1
ATOM 758 N N . GLU A 1 100 ? 0.085 13.691 -3.637 1.00 94.00 100 GLU A N 1
ATOM 759 C CA . GLU A 1 100 ? -0.391 14.410 -4.833 1.00 94.00 100 GLU A CA 1
ATOM 760 C C . GLU A 1 100 ? -1.769 13.901 -5.301 1.00 94.00 100 GLU A C 1
ATOM 762 O O . GLU A 1 100 ? -2.506 14.632 -5.957 1.00 94.00 100 GLU A O 1
ATOM 767 N N . HIS A 1 101 ? -2.148 12.679 -4.910 1.00 94.50 101 HIS A N 1
ATOM 768 C CA . HIS A 1 101 ? -3.388 11.997 -5.301 1.00 94.50 101 HIS A CA 1
ATOM 769 C C . HIS A 1 101 ? -4.270 11.636 -4.097 1.00 94.50 101 HIS A C 1
ATOM 771 O O . HIS A 1 101 ? -5.047 10.682 -4.130 1.00 94.50 101 HIS A O 1
ATOM 777 N N . LEU A 1 102 ? -4.171 12.416 -3.018 1.00 94.00 102 LEU A N 1
ATOM 778 C CA . LEU A 1 102 ? -4.881 12.158 -1.766 1.00 94.00 102 LEU A CA 1
ATOM 779 C C . LEU A 1 102 ? -6.399 12.022 -1.957 1.00 94.00 102 LEU A C 1
ATOM 781 O O . LEU A 1 102 ? -7.017 11.166 -1.332 1.00 94.00 102 LEU A O 1
ATOM 785 N N . GLY A 1 103 ? -6.995 12.844 -2.826 1.00 93.38 103 GLY A N 1
ATOM 786 C CA . GLY A 1 103 ? -8.435 12.810 -3.098 1.00 93.38 103 GLY A CA 1
ATOM 787 C C . GLY A 1 103 ? -8.920 11.437 -3.568 1.00 93.38 103 GLY A C 1
ATOM 788 O O . GLY A 1 103 ? -9.923 10.944 -3.058 1.00 93.38 103 GLY A O 1
ATOM 789 N N . ASP A 1 104 ? -8.167 10.791 -4.460 1.00 93.44 104 ASP A N 1
ATOM 790 C CA . ASP A 1 104 ? -8.499 9.468 -4.997 1.00 93.44 104 ASP A CA 1
ATOM 791 C C . ASP A 1 104 ? -8.393 8.390 -3.913 1.00 93.44 104 ASP A C 1
ATOM 793 O O . ASP A 1 104 ? -9.278 7.547 -3.762 1.00 93.44 104 ASP A O 1
ATOM 797 N N . VAL A 1 105 ? -7.329 8.455 -3.107 1.00 94.75 105 VAL A N 1
ATOM 798 C CA . VAL A 1 105 ? -7.097 7.520 -1.998 1.00 94.75 105 VAL A CA 1
ATOM 799 C C . VAL A 1 105 ? -8.214 7.625 -0.963 1.00 94.75 105 VAL A C 1
ATOM 801 O O . VAL A 1 105 ? -8.759 6.611 -0.532 1.00 94.75 105 VAL A O 1
ATOM 804 N N . LEU A 1 106 ? -8.598 8.848 -0.585 1.00 94.75 106 LEU A N 1
ATOM 805 C CA . LEU A 1 106 ? -9.680 9.078 0.372 1.00 94.75 106 LEU A CA 1
ATOM 806 C C . LEU A 1 106 ? -11.058 8.733 -0.189 1.00 94.75 106 LEU A C 1
ATOM 808 O O . LEU A 1 106 ? -11.937 8.380 0.591 1.00 94.75 106 LEU A O 1
ATOM 812 N N . HIS A 1 107 ? -11.252 8.825 -1.506 1.00 94.50 107 HIS A N 1
ATOM 813 C CA . HIS A 1 107 ? -12.495 8.412 -2.151 1.00 94.50 107 HIS A CA 1
ATOM 814 C C . HIS A 1 107 ? -12.709 6.896 -2.055 1.00 94.50 107 HIS A C 1
ATOM 816 O O . HIS A 1 107 ? -13.829 6.448 -1.815 1.00 94.50 107 HIS A O 1
ATOM 822 N N . ALA A 1 108 ? -11.639 6.110 -2.195 1.00 93.94 108 ALA A N 1
ATOM 823 C CA . ALA A 1 108 ? -11.687 4.664 -1.991 1.00 93.94 108 ALA A CA 1
ATOM 824 C C . ALA A 1 108 ? -11.761 4.266 -0.506 1.00 93.94 108 ALA A C 1
ATOM 826 O O . ALA A 1 108 ? -12.282 3.201 -0.169 1.00 93.94 108 ALA A O 1
ATOM 827 N N . ALA A 1 109 ? -11.225 5.100 0.388 1.00 94.56 109 ALA A N 1
ATOM 828 C CA . ALA A 1 109 ? -11.107 4.775 1.801 1.00 94.56 109 ALA A CA 1
ATOM 829 C C . ALA A 1 109 ? -12.433 4.920 2.559 1.00 94.56 109 ALA A C 1
ATOM 831 O O . ALA A 1 109 ? -13.199 5.865 2.369 1.00 94.56 109 ALA A O 1
ATOM 832 N N . GLN A 1 110 ? -12.679 4.010 3.500 1.00 94.94 110 GLN A N 1
ATOM 833 C CA . GLN A 1 110 ? -13.916 3.987 4.284 1.00 94.94 110 GLN A CA 1
ATOM 834 C C . GLN A 1 110 ? -13.680 4.379 5.754 1.00 94.94 110 GLN A C 1
ATOM 836 O O . GLN A 1 110 ? -12.562 4.268 6.265 1.00 94.94 110 GLN A O 1
ATOM 841 N N . PRO A 1 111 ? -14.700 4.882 6.476 1.00 95.75 111 PRO A N 1
ATOM 842 C CA . PRO A 1 111 ? -14.585 5.176 7.905 1.00 95.75 111 PRO A CA 1
ATOM 843 C C . PRO A 1 111 ? -14.274 3.926 8.730 1.00 95.75 111 PRO A C 1
ATOM 845 O O . PRO A 1 111 ? -14.844 2.865 8.480 1.00 95.75 111 PRO A O 1
ATOM 848 N N . VAL A 1 112 ? -13.424 4.054 9.755 1.00 93.75 112 VAL A N 1
ATOM 849 C CA . VAL A 1 112 ? -13.060 2.938 10.656 1.00 93.75 112 VAL A CA 1
ATOM 850 C C . VAL A 1 112 ? -14.291 2.326 11.336 1.00 93.75 112 VAL A C 1
ATOM 852 O O . VAL A 1 112 ? -14.351 1.113 11.518 1.00 93.75 112 VAL A O 1
ATOM 855 N N . ALA A 1 113 ? -15.317 3.136 11.610 1.00 93.62 113 ALA A N 1
ATOM 856 C CA . ALA A 1 113 ? -16.606 2.662 12.107 1.00 93.62 113 ALA A CA 1
ATOM 857 C C . ALA A 1 113 ? -17.232 1.575 11.211 1.00 93.62 113 ALA A C 1
ATOM 859 O O . ALA A 1 113 ? -17.698 0.567 11.731 1.00 93.62 113 ALA A O 1
ATOM 860 N N . VAL A 1 114 ? -17.152 1.713 9.880 1.00 93.31 114 VAL A N 1
ATOM 861 C CA . VAL A 1 114 ? -17.686 0.715 8.933 1.00 93.31 114 VAL A CA 1
ATOM 862 C C . VAL A 1 114 ? -16.928 -0.609 9.044 1.00 93.31 114 VAL A C 1
ATOM 864 O O . VAL A 1 114 ? -17.540 -1.674 9.006 1.00 93.31 114 VAL A O 1
ATOM 867 N N . LEU A 1 115 ? -15.603 -0.564 9.227 1.00 93.00 115 LEU A N 1
ATOM 868 C CA . LEU A 1 115 ? -14.798 -1.769 9.454 1.00 93.00 115 LEU A CA 1
ATOM 869 C C . LEU A 1 115 ? -15.199 -2.456 10.764 1.00 93.00 115 LEU A C 1
ATOM 871 O O . LEU A 1 115 ? -15.364 -3.673 10.808 1.00 93.00 115 LEU A O 1
ATOM 875 N N . ARG A 1 116 ? -15.390 -1.669 11.828 1.00 92.69 116 ARG A N 1
ATOM 876 C CA . ARG A 1 116 ? -15.799 -2.164 13.147 1.00 92.69 116 ARG A CA 1
ATOM 877 C C . ARG A 1 116 ? -17.180 -2.817 13.107 1.00 92.69 116 ARG A C 1
ATOM 879 O O . ARG A 1 116 ? -17.364 -3.868 13.708 1.00 92.69 116 ARG A O 1
ATOM 886 N N . GLU A 1 117 ? -18.126 -2.223 12.384 1.00 92.88 117 GLU A N 1
ATOM 887 C CA . GLU A 1 117 ? -19.474 -2.770 12.198 1.00 92.88 117 GLU A CA 1
ATOM 888 C C . GLU A 1 117 ? -19.453 -4.095 11.425 1.00 92.88 117 GLU A C 1
ATOM 890 O O . GLU A 1 117 ? -20.085 -5.062 11.849 1.00 92.88 117 GLU A O 1
ATOM 895 N N . ARG A 1 118 ? -18.684 -4.172 10.329 1.00 92.88 118 ARG A N 1
ATOM 896 C CA . ARG A 1 118 ? -18.559 -5.398 9.520 1.00 92.88 118 ARG A CA 1
ATOM 897 C C . ARG A 1 118 ? -17.853 -6.530 10.261 1.00 92.88 118 ARG A C 1
ATOM 899 O O . ARG A 1 118 ? -18.234 -7.688 10.114 1.00 92.88 118 ARG A O 1
ATOM 906 N N . HIS A 1 119 ? -16.860 -6.203 11.084 1.00 92.19 119 HIS A N 1
ATOM 907 C CA . HIS A 1 119 ? -16.046 -7.178 11.809 1.00 92.19 119 HIS A CA 1
ATOM 908 C C . HIS A 1 119 ? -16.173 -6.999 13.325 1.00 92.19 119 HIS A C 1
ATOM 910 O O . HIS A 1 119 ? -15.172 -6.926 14.038 1.00 92.19 119 HIS A O 1
ATOM 916 N N . ALA A 1 120 ? -17.408 -6.978 13.838 1.00 91.44 120 ALA A N 1
ATOM 917 C CA . ALA A 1 120 ? -17.691 -6.748 15.259 1.00 91.44 120 ALA A CA 1
ATOM 918 C C . ALA A 1 120 ? -16.944 -7.714 16.202 1.00 91.44 120 ALA A C 1
ATOM 920 O O . ALA A 1 120 ? -16.471 -7.311 17.263 1.00 91.44 120 ALA A O 1
ATOM 921 N N . ALA A 1 121 ? -16.753 -8.974 15.790 1.00 92.38 121 ALA A N 1
ATOM 922 C CA . ALA A 1 121 ? -15.977 -9.964 16.546 1.00 92.38 121 ALA A CA 1
ATOM 923 C C . ALA A 1 121 ? -14.486 -9.594 16.705 1.00 92.38 121 ALA A C 1
ATOM 925 O O . ALA A 1 121 ? -13.818 -10.092 17.607 1.00 92.38 121 ALA A O 1
ATOM 926 N N . GLN A 1 122 ? -13.965 -8.720 15.842 1.00 92.56 122 GLN A N 1
ATOM 927 C CA . GLN A 1 122 ? -12.574 -8.260 15.818 1.00 92.56 122 GLN A CA 1
ATOM 928 C C . GLN A 1 122 ? -12.446 -6.781 16.225 1.00 92.56 122 GLN A C 1
ATOM 930 O O . GLN A 1 122 ? -11.367 -6.201 16.101 1.00 92.56 122 GLN A O 1
ATOM 935 N N . ALA A 1 123 ? -13.513 -6.174 16.765 1.00 91.81 123 ALA A N 1
ATOM 936 C CA . ALA A 1 123 ? -13.537 -4.768 17.173 1.00 91.81 123 ALA A CA 1
ATOM 937 C C . ALA A 1 123 ? -12.377 -4.405 18.114 1.00 91.81 123 ALA A C 1
ATOM 939 O O . ALA A 1 123 ? -11.716 -3.393 17.908 1.00 91.81 123 ALA A O 1
ATOM 940 N N . ALA A 1 124 ? -12.040 -5.281 19.067 1.00 92.56 124 ALA A N 1
ATOM 941 C CA . ALA A 1 124 ? -10.918 -5.060 19.980 1.00 92.56 124 ALA A CA 1
ATOM 942 C C . ALA A 1 124 ? -9.559 -4.940 19.257 1.00 92.56 124 ALA A C 1
ATOM 944 O O . ALA A 1 124 ? -8.717 -4.137 19.656 1.00 92.56 124 ALA A O 1
ATOM 945 N N . ALA A 1 125 ? -9.339 -5.706 18.182 1.00 92.62 125 ALA A N 1
ATOM 946 C CA . ALA A 1 125 ? -8.117 -5.615 17.381 1.00 92.62 125 ALA A CA 1
ATOM 947 C C . ALA A 1 125 ? -8.075 -4.316 16.560 1.00 92.62 125 ALA A C 1
ATOM 949 O O . ALA A 1 125 ? -7.016 -3.695 16.441 1.00 92.62 125 ALA A O 1
ATOM 950 N N . ILE A 1 126 ? -9.227 -3.883 16.039 1.00 93.25 126 ILE A N 1
ATOM 951 C CA . ILE A 1 126 ? -9.377 -2.615 15.312 1.00 93.25 126 ILE A CA 1
ATOM 952 C C . ILE A 1 126 ? -9.106 -1.434 16.253 1.00 93.25 126 ILE A C 1
ATOM 954 O O . ILE A 1 126 ? -8.291 -0.571 15.931 1.00 93.25 126 ILE A O 1
ATOM 958 N N . ASP A 1 127 ? -9.709 -1.425 17.441 1.00 93.25 127 ASP A N 1
ATOM 959 C CA . ASP A 1 127 ? -9.537 -0.356 18.429 1.00 93.25 127 ASP A CA 1
ATOM 960 C C . ASP A 1 127 ? -8.089 -0.282 18.938 1.00 93.25 127 ASP A C 1
ATOM 962 O O . ASP A 1 127 ? -7.526 0.807 19.075 1.00 93.25 127 ASP A O 1
ATOM 966 N N . ALA A 1 128 ? -7.435 -1.433 19.134 1.00 93.56 128 ALA A N 1
ATOM 967 C CA . ALA A 1 128 ? -6.015 -1.485 19.472 1.00 93.56 128 ALA A CA 1
ATOM 968 C C . ALA A 1 128 ? -5.131 -0.894 18.359 1.00 93.56 128 ALA A C 1
ATOM 970 O O . ALA A 1 128 ? -4.160 -0.191 18.648 1.00 93.56 128 ALA A O 1
ATOM 971 N N . ALA A 1 129 ? -5.463 -1.138 17.088 1.00 93.69 129 ALA A N 1
ATOM 972 C CA . ALA A 1 129 ? -4.741 -0.555 15.960 1.00 93.69 129 ALA A CA 1
ATOM 973 C C . ALA A 1 129 ? -4.967 0.960 15.840 1.00 93.69 129 ALA A C 1
ATOM 975 O O . ALA A 1 129 ? -4.008 1.693 15.584 1.00 93.69 129 ALA A O 1
ATOM 976 N N . VAL A 1 130 ? -6.191 1.444 16.090 1.00 94.44 130 VAL A N 1
ATOM 977 C CA . VAL A 1 130 ? -6.494 2.883 16.171 1.00 94.44 130 VAL A CA 1
ATOM 978 C C . VAL A 1 130 ? -5.658 3.529 17.274 1.00 94.44 130 VAL A C 1
ATOM 980 O O . VAL A 1 130 ? -4.957 4.506 17.013 1.00 94.44 130 VAL A O 1
ATOM 983 N N . ALA A 1 131 ? -5.633 2.945 18.474 1.00 93.88 131 ALA A N 1
ATOM 984 C CA . ALA A 1 131 ? -4.835 3.452 19.589 1.00 93.88 131 ALA A CA 1
ATOM 985 C C . ALA A 1 131 ? -3.330 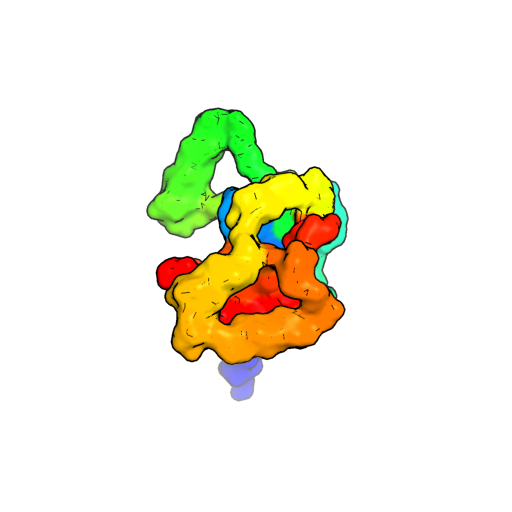3.462 19.270 1.00 93.88 131 ALA A C 1
ATOM 987 O O . ALA A 1 131 ? -2.642 4.450 19.531 1.00 93.88 131 ALA A O 1
ATOM 988 N N . LYS A 1 132 ? -2.818 2.395 18.642 1.00 92.38 132 LYS A N 1
ATOM 989 C CA . LYS A 1 132 ? -1.410 2.288 18.230 1.00 92.38 132 LYS A CA 1
ATOM 99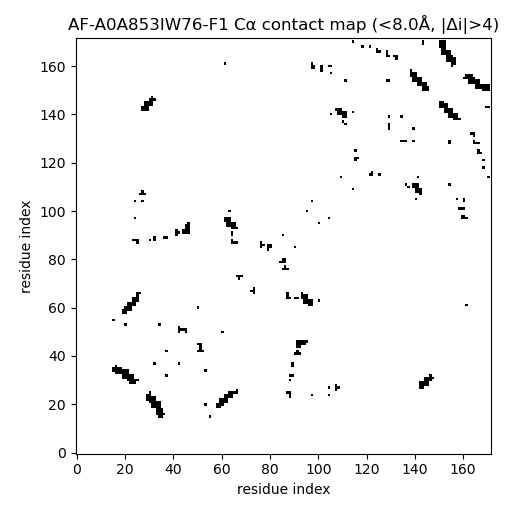0 C C . LYS A 1 132 ? -1.018 3.318 17.169 1.00 92.38 132 LYS A C 1
ATOM 992 O O . LYS A 1 132 ? 0.148 3.699 17.114 1.00 92.38 132 LYS A O 1
ATOM 997 N N . SER A 1 133 ? -1.964 3.779 16.349 1.00 91.56 133 SER A N 1
ATOM 998 C CA . SER A 1 133 ? -1.693 4.809 15.339 1.00 91.56 133 SER A CA 1
ATOM 999 C C . SER A 1 133 ? -1.358 6.175 15.956 1.00 91.56 133 SER A C 1
ATOM 1001 O O . SER A 1 133 ? -0.759 7.017 15.290 1.00 91.56 133 SER A O 1
ATOM 1003 N N . GLY A 1 134 ? -1.755 6.413 17.215 1.00 91.69 134 GLY A N 1
ATOM 1004 C CA . GLY A 1 134 ? -1.565 7.690 17.906 1.00 91.69 134 GLY A CA 1
ATOM 1005 C C . GLY A 1 134 ? -2.407 8.843 17.345 1.00 91.69 134 GLY A C 1
ATOM 1006 O O . GLY A 1 134 ? -2.198 9.991 17.737 1.00 91.69 134 GLY A O 1
ATOM 1007 N N . LYS A 1 135 ? -3.346 8.565 16.431 1.0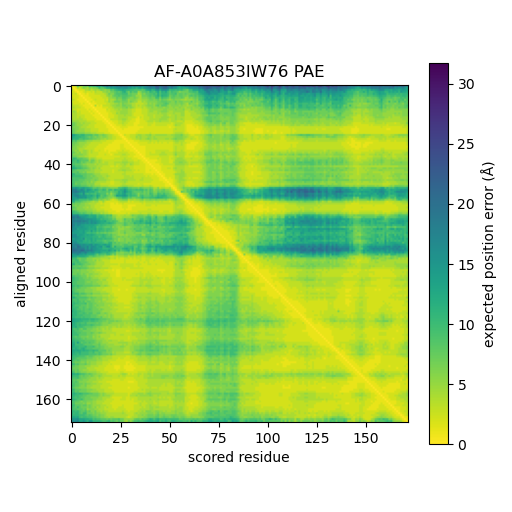0 91.81 135 LYS A N 1
ATOM 1008 C CA . LYS A 1 135 ? -4.248 9.554 15.829 1.00 91.81 135 LYS A CA 1
ATOM 1009 C C . LYS A 1 135 ? -5.685 9.355 16.302 1.00 91.81 135 LYS A C 1
ATOM 1011 O O . LYS A 1 135 ? -6.090 8.259 16.678 1.00 91.81 135 LYS A O 1
ATOM 1016 N N . ALA A 1 136 ? -6.462 10.434 16.259 1.00 92.44 136 ALA A N 1
ATOM 1017 C CA . ALA A 1 136 ? -7.895 10.372 16.510 1.00 92.44 136 ALA A CA 1
ATOM 1018 C C . ALA A 1 136 ? -8.596 9.564 15.407 1.00 92.44 136 ALA A C 1
ATOM 1020 O O . ALA A 1 136 ? -8.275 9.724 14.229 1.00 92.44 136 ALA A O 1
ATOM 1021 N N . GLU A 1 137 ? -9.588 8.748 15.771 1.00 91.56 137 GLU A N 1
ATOM 1022 C CA . GLU A 1 137 ? -10.324 7.894 14.826 1.00 91.56 137 GLU A CA 1
ATOM 1023 C C . GLU A 1 137 ? -10.925 8.688 13.657 1.00 91.56 137 GLU A C 1
ATOM 1025 O O . GLU A 1 137 ? -10.936 8.217 12.523 1.00 91.56 137 GLU A O 1
ATOM 1030 N N . GLN A 1 138 ? -11.369 9.926 13.896 1.00 92.50 138 GLN A N 1
ATOM 1031 C CA . GLN A 1 138 ? -11.958 10.769 12.853 1.00 92.50 138 GLN A CA 1
ATOM 1032 C C . GLN A 1 138 ? -10.951 11.167 11.769 1.00 92.50 138 GLN A C 1
ATOM 1034 O O . GLN A 1 138 ? -11.372 11.419 10.642 1.00 92.50 138 GLN A O 1
ATOM 1039 N N . ALA A 1 139 ? -9.656 11.207 12.103 1.00 94.62 139 ALA A N 1
ATOM 1040 C CA . ALA A 1 139 ? -8.556 11.482 11.180 1.00 94.62 139 ALA A CA 1
ATOM 1041 C C . ALA A 1 139 ? -8.049 10.216 10.469 1.00 94.62 139 ALA A C 1
ATOM 1043 O O . ALA A 1 139 ? -7.096 10.291 9.690 1.00 94.62 139 ALA A O 1
ATOM 1044 N N . LEU A 1 140 ? -8.673 9.065 10.739 1.00 95.88 140 LEU A N 1
ATOM 1045 C CA . LEU A 1 140 ? -8.336 7.788 10.138 1.00 95.88 140 LEU A CA 1
ATOM 1046 C C . LEU A 1 140 ? -9.433 7.327 9.181 1.00 95.88 140 LEU A C 1
ATOM 1048 O O . LEU A 1 140 ? -10.638 7.538 9.369 1.00 95.88 140 LEU A O 1
ATOM 1052 N N . ARG A 1 141 ? -8.986 6.645 8.138 1.00 96.38 141 ARG A N 1
ATOM 1053 C CA . ARG A 1 141 ? -9.817 5.828 7.257 1.00 96.38 141 ARG A CA 1
ATOM 1054 C C . ARG A 1 141 ? -9.150 4.474 7.099 1.00 96.38 141 ARG A C 1
ATOM 1056 O O . ARG A 1 141 ? -7.998 4.310 7.492 1.00 96.38 141 ARG A O 1
ATOM 1063 N N . TRP A 1 142 ? -9.863 3.505 6.554 1.00 96.12 142 TRP A N 1
ATOM 1064 C CA . TRP A 1 142 ? -9.298 2.198 6.269 1.00 96.12 142 TRP A CA 1
ATOM 1065 C C . TRP A 1 142 ? -9.347 1.883 4.779 1.00 96.12 142 TRP A C 1
ATOM 1067 O O . TRP A 1 142 ? -10.232 2.356 4.061 1.00 96.12 142 TRP A O 1
ATOM 1077 N N . LEU A 1 143 ? -8.374 1.087 4.341 1.00 96.38 143 LEU A N 1
ATOM 1078 C CA . LEU A 1 143 ? -8.278 0.541 2.992 1.00 96.38 143 LEU A CA 1
ATOM 1079 C C . LEU A 1 143 ? -7.839 -0.927 3.041 1.00 96.38 143 LEU A C 1
ATOM 1081 O O . LEU A 1 143 ? -7.024 -1.282 3.904 1.00 96.38 143 LEU A O 1
ATOM 1085 N N . PRO A 1 144 ? -8.318 -1.769 2.109 1.00 96.06 144 PRO A N 1
ATOM 1086 C CA . PRO A 1 144 ? -7.754 -3.089 1.903 1.00 96.06 144 PRO A CA 1
ATOM 1087 C C . PRO A 1 144 ? -6.283 -3.016 1.514 1.00 96.06 144 PRO A C 1
ATOM 1089 O O . PRO A 1 144 ? -5.830 -2.094 0.826 1.00 96.06 144 PRO A O 1
ATOM 1092 N N . VAL A 1 145 ? -5.554 -4.040 1.928 1.00 96.00 145 VAL A N 1
ATOM 1093 C CA . VAL A 1 145 ? -4.180 -4.297 1.534 1.00 96.00 145 VAL A CA 1
ATOM 1094 C C . VAL A 1 145 ? -4.112 -5.698 0.965 1.00 96.00 145 VAL A C 1
ATOM 1096 O O . VAL A 1 145 ? -4.610 -6.6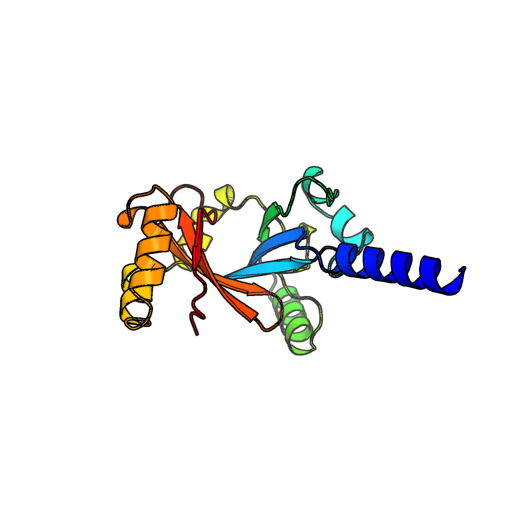34 1.583 1.00 96.00 145 VAL A O 1
ATOM 1099 N N . GLN A 1 146 ? -3.491 -5.838 -0.195 1.00 94.00 146 GLN A N 1
ATOM 1100 C CA . GLN A 1 146 ? -3.330 -7.103 -0.891 1.00 94.00 146 GLN A CA 1
ATOM 1101 C C . GLN A 1 146 ? -1.848 -7.444 -1.029 1.00 94.00 146 GLN A C 1
ATOM 1103 O O . GLN A 1 146 ? -1.059 -6.613 -1.469 1.00 94.00 146 GLN A O 1
ATOM 1108 N N . ALA A 1 147 ? -1.470 -8.682 -0.722 1.00 91.12 147 ALA A N 1
ATOM 1109 C CA . ALA A 1 147 ? -0.190 -9.257 -1.129 1.00 91.12 147 ALA A CA 1
ATOM 1110 C C . ALA A 1 147 ? -0.418 -10.660 -1.690 1.00 91.12 147 ALA A C 1
ATOM 1112 O O . ALA A 1 147 ? -0.716 -11.601 -0.951 1.00 91.12 147 ALA A O 1
ATOM 1113 N N . GLY A 1 148 ? -0.308 -10.796 -3.012 1.00 86.44 148 GLY A N 1
ATOM 1114 C CA . GLY A 1 148 ? -0.711 -12.016 -3.707 1.00 86.44 148 GLY A CA 1
ATOM 1115 C C . GLY A 1 148 ? -2.181 -12.345 -3.427 1.00 86.44 148 GLY A C 1
ATOM 1116 O O . GLY A 1 148 ? -3.072 -11.586 -3.808 1.00 86.44 148 GLY A O 1
ATOM 1117 N N . THR A 1 149 ? -2.421 -13.467 -2.744 1.00 86.38 149 THR A N 1
ATOM 1118 C CA . THR A 1 149 ? -3.758 -13.962 -2.368 1.00 86.38 149 THR A CA 1
ATOM 1119 C C . THR A 1 149 ? -4.158 -13.634 -0.929 1.00 86.38 149 THR A C 1
ATOM 1121 O O . THR A 1 149 ? -5.206 -14.087 -0.478 1.00 86.38 149 THR A O 1
ATOM 1124 N N . VAL A 1 150 ? -3.308 -12.931 -0.177 1.00 90.62 150 VAL A N 1
ATOM 1125 C CA . VAL A 1 150 ? -3.560 -12.586 1.226 1.00 90.62 150 VAL A CA 1
ATOM 1126 C C . VAL A 1 150 ? -4.045 -11.147 1.310 1.00 90.62 150 VAL A C 1
ATOM 1128 O O . VAL A 1 150 ? -3.449 -10.255 0.699 1.00 90.62 150 VAL A O 1
ATOM 1131 N N . PHE A 1 151 ? -5.089 -10.931 2.106 1.00 93.81 151 PHE A N 1
ATOM 1132 C CA . PHE A 1 151 ? -5.678 -9.622 2.342 1.00 93.81 151 PHE A CA 1
ATOM 1133 C C . PHE A 1 151 ? -5.637 -9.258 3.821 1.00 93.81 151 PHE A C 1
ATOM 1135 O O . PHE A 1 151 ? -5.792 -10.103 4.701 1.00 93.81 151 PHE A O 1
ATOM 1142 N N . TRP A 1 152 ? -5.404 -7.981 4.093 1.00 95.31 152 TRP A N 1
ATOM 1143 C CA . TRP A 1 152 ? -5.556 -7.395 5.420 1.00 95.31 152 TRP A CA 1
ATOM 1144 C C . TRP A 1 152 ? -5.975 -5.933 5.297 1.00 95.31 152 TRP A C 1
ATOM 1146 O O . TRP A 1 152 ? -6.221 -5.438 4.198 1.00 95.31 152 TRP A O 1
ATOM 1156 N N . THR A 1 153 ? -6.052 -5.220 6.418 1.00 96.12 153 THR A N 1
ATOM 1157 C CA . THR A 1 153 ? -6.533 -3.838 6.438 1.00 96.12 153 THR A CA 1
ATOM 1158 C C . THR A 1 153 ? -5.444 -2.865 6.884 1.00 96.12 153 THR A C 1
ATOM 1160 O O . THR A 1 153 ? -4.7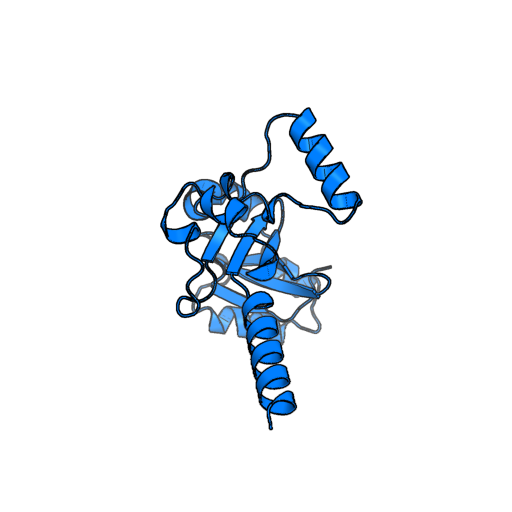50 -3.088 7.879 1.00 96.12 153 THR A O 1
ATOM 1163 N N . ALA A 1 154 ? -5.305 -1.751 6.168 1.00 96.69 154 ALA A N 1
ATOM 1164 C CA . ALA A 1 154 ? -4.515 -0.597 6.582 1.00 96.69 154 ALA A CA 1
ATOM 1165 C C . ALA A 1 154 ? -5.422 0.468 7.191 1.00 96.69 154 ALA A C 1
ATOM 1167 O O . ALA A 1 154 ? -6.452 0.802 6.610 1.00 96.69 154 ALA A O 1
ATOM 1168 N N . LEU A 1 155 ? -4.995 1.064 8.303 1.00 96.56 155 LEU A N 1
ATOM 1169 C CA . LEU A 1 155 ? -5.494 2.366 8.731 1.00 96.56 155 LEU A CA 1
ATOM 1170 C C . LEU A 1 155 ? -4.610 3.435 8.104 1.00 96.56 155 LEU A C 1
ATOM 1172 O O . LEU A 1 155 ? -3.393 3.425 8.300 1.00 96.56 155 LEU A O 1
ATOM 1176 N N . ILE A 1 156 ? -5.223 4.348 7.365 1.00 96.38 156 ILE A N 1
ATOM 1177 C CA . ILE A 1 156 ? -4.555 5.452 6.691 1.00 96.38 156 ILE A CA 1
ATOM 1178 C C . ILE A 1 156 ? -4.869 6.776 7.371 1.00 96.38 156 ILE A C 1
ATOM 1180 O O . ILE A 1 156 ? -5.953 6.980 7.922 1.00 96.38 156 ILE A O 1
ATOM 1184 N N . ASP A 1 157 ? -3.914 7.689 7.300 1.00 95.62 157 ASP A N 1
ATOM 1185 C CA . ASP A 1 157 ? -4.095 9.058 7.745 1.00 95.62 157 ASP A CA 1
ATOM 1186 C C . ASP A 1 157 ? -4.779 9.912 6.673 1.00 95.62 157 ASP A C 1
ATOM 1188 O O . ASP A 1 157 ? -4.375 9.919 5.512 1.00 95.62 157 ASP A O 1
ATOM 1192 N N . MET A 1 158 ? -5.782 10.694 7.072 1.00 94.25 158 MET A N 1
ATOM 1193 C CA . MET A 1 158 ? -6.553 11.515 6.138 1.00 94.25 158 MET A CA 1
ATOM 1194 C C . MET A 1 158 ? -5.792 12.705 5.545 1.00 94.25 158 MET A C 1
ATOM 1196 O O . MET A 1 158 ? -6.244 13.262 4.552 1.00 94.25 158 MET A O 1
ATOM 1200 N N . GLN A 1 159 ? -4.676 13.131 6.140 1.00 93.50 159 GLN A N 1
ATOM 1201 C CA . GLN A 1 159 ? -3.911 14.281 5.644 1.00 93.50 159 GLN A CA 1
ATOM 1202 C C . GLN A 1 159 ? -2.870 13.874 4.604 1.00 93.50 159 GLN A C 1
ATOM 1204 O O . GLN A 1 159 ? -2.525 14.663 3.732 1.00 93.50 159 GLN A O 1
ATOM 1209 N N . THR A 1 160 ? -2.348 12.654 4.714 1.00 93.00 160 THR A N 1
ATOM 1210 C CA . THR A 1 160 ? -1.247 12.163 3.876 1.00 93.00 160 THR A CA 1
ATOM 1211 C C . THR A 1 160 ? -1.658 11.022 2.954 1.00 93.00 160 THR A C 1
ATOM 1213 O O . THR A 1 160 ? -0.961 10.754 1.980 1.00 93.00 160 THR A O 1
ATOM 1216 N N . GLY A 1 161 ? -2.764 10.336 3.256 1.00 92.12 161 GLY A N 1
ATOM 1217 C CA . GLY A 1 161 ? -3.198 9.119 2.569 1.00 92.12 161 GLY A CA 1
ATOM 1218 C C . GLY A 1 161 ? -2.338 7.908 2.922 1.00 92.12 161 GLY A C 1
ATOM 1219 O O . GLY A 1 161 ? -2.579 6.821 2.421 1.00 92.12 161 GLY A O 1
ATOM 1220 N N . MET A 1 162 ? -1.334 8.071 3.783 1.00 95.00 162 MET A N 1
ATOM 1221 C CA . MET A 1 162 ? -0.344 7.040 4.066 1.00 95.00 162 MET A CA 1
ATOM 1222 C C . MET A 1 162 ? -0.848 6.068 5.139 1.00 95.00 162 MET A C 1
ATOM 1224 O O . MET A 1 162 ? -1.485 6.507 6.103 1.00 95.00 162 MET A O 1
ATOM 1228 N N . PRO A 1 163 ? -0.517 4.767 5.045 1.00 95.00 163 PRO A N 1
ATOM 1229 C CA . PRO A 1 163 ? -0.769 3.815 6.120 1.00 95.00 163 PRO A CA 1
ATOM 1230 C C . PRO A 1 163 ? -0.011 4.191 7.395 1.00 95.00 163 PRO A C 1
ATOM 1232 O O . PRO A 1 163 ? 1.202 4.401 7.371 1.00 95.00 163 PRO A O 1
ATOM 1235 N N . VAL A 1 164 ? -0.725 4.235 8.517 1.00 95.50 164 VAL A N 1
ATOM 1236 C CA . VAL A 1 164 ? -0.184 4.532 9.853 1.00 95.50 164 VAL A CA 1
ATOM 1237 C C . VAL A 1 164 ? -0.312 3.360 10.823 1.00 95.50 164 VAL A C 1
ATOM 1239 O O . VAL A 1 164 ? 0.425 3.293 11.805 1.00 95.50 164 VAL A O 1
ATOM 1242 N N . ALA A 1 165 ? -1.212 2.413 10.553 1.00 94.50 165 ALA A N 1
ATOM 1243 C CA . ALA A 1 165 ? -1.328 1.171 11.307 1.00 94.50 165 ALA A CA 1
ATOM 1244 C C . ALA A 1 165 ? -1.871 0.035 10.429 1.00 94.50 165 ALA A C 1
ATOM 1246 O O . ALA A 1 165 ? -2.510 0.269 9.405 1.00 94.50 165 ALA A O 1
ATOM 1247 N N . TRP A 1 166 ? -1.629 -1.201 10.861 1.00 94.56 166 TRP A N 1
ATOM 1248 C CA . TRP A 1 166 ? -2.075 -2.419 10.185 1.00 94.56 166 TRP A CA 1
ATOM 1249 C C . TRP A 1 166 ? -2.999 -3.204 11.103 1.00 94.56 166 TRP A C 1
ATOM 1251 O O . TRP A 1 166 ? -2.714 -3.340 12.295 1.00 94.56 166 TRP A O 1
ATOM 1261 N N . VAL A 1 167 ? -4.070 -3.748 10.536 1.00 93.81 167 VAL A N 1
ATOM 1262 C CA . VAL A 1 167 ? -5.024 -4.614 11.223 1.00 93.81 167 VAL A CA 1
ATOM 1263 C C . VAL A 1 167 ? -5.077 -5.939 10.482 1.00 93.81 167 VAL A C 1
ATOM 1265 O O . VAL A 1 167 ? -5.302 -5.966 9.272 1.00 93.81 167 VAL A O 1
ATOM 1268 N N . ASN A 1 168 ? -4.880 -7.040 11.206 1.00 92.62 168 ASN A N 1
ATOM 1269 C CA . ASN A 1 168 ? -4.980 -8.388 10.651 1.00 92.62 168 ASN A CA 1
ATOM 1270 C C . ASN A 1 168 ? -6.454 -8.818 10.526 1.00 92.62 168 ASN A C 1
ATOM 1272 O O . ASN A 1 168 ? -6.899 -9.730 11.216 1.00 92.62 168 ASN A O 1
ATOM 1276 N N . VAL A 1 169 ? -7.205 -8.084 9.704 1.00 91.00 169 VAL A N 1
ATOM 1277 C CA . VAL A 1 169 ? -8.617 -8.301 9.368 1.00 91.00 169 VAL A CA 1
ATOM 1278 C C . VAL A 1 169 ? -8.702 -8.325 7.848 1.00 91.00 169 VAL A C 1
ATOM 1280 O O . VAL A 1 169 ? -8.301 -7.344 7.212 1.00 91.00 169 VAL A O 1
ATOM 1283 N N . ASP A 1 170 ? -9.214 -9.418 7.288 1.00 90.50 170 ASP A N 1
ATOM 1284 C CA . ASP A 1 170 ? -9.580 -9.485 5.873 1.00 90.50 170 ASP A CA 1
ATOM 1285 C C . ASP A 1 170 ? -10.852 -8.640 5.652 1.00 90.50 170 ASP A C 1
ATOM 1287 O O . ASP A 1 170 ? -11.853 -8.899 6.326 1.00 90.50 170 ASP A O 1
ATOM 1291 N N . PRO A 1 171 ? -10.809 -7.593 4.807 1.00 80.69 171 PRO A N 1
ATOM 1292 C CA . PRO A 1 171 ? -11.934 -6.681 4.609 1.00 80.69 171 PRO A CA 1
ATOM 1293 C C . PRO A 1 171 ? -13.019 -7.194 3.644 1.00 80.69 171 PRO A C 1
ATOM 1295 O O . PRO A 1 171 ? -13.997 -6.466 3.426 1.00 80.69 171 PRO A O 1
ATOM 1298 N N . PHE A 1 172 ? -12.835 -8.373 3.034 1.00 81.19 172 PHE A N 1
ATOM 1299 C CA . PHE A 1 172 ? -13.764 -8.969 2.065 1.00 81.19 172 PHE A CA 1
ATOM 1300 C C . PHE A 1 172 ? -14.675 -10.045 2.667 1.00 81.19 172 PHE A C 1
ATOM 1302 O O . PHE A 1 172 ? -14.259 -10.759 3.607 1.00 81.19 172 PHE A O 1
#

Mean predicted aligned error: 5.53 Å

Solvent-accessible surface area (backbone atoms only — not comparable to full-atom values): 9331 Å² total; per-residue (Å²): 109,69,68,58,54,51,52,49,54,51,51,53,51,50,53,62,28,67,34,61,34,33,36,26,37,45,93,58,30,35,34,51,37,31,42,60,79,49,52,69,82,43,26,66,47,24,77,46,77,74,63,42,53,80,49,90,83,74,55,56,46,73,30,25,32,57,73,68,86,50,70,66,62,39,49,54,37,52,54,28,38,76,71,73,51,62,42,67,77,65,44,41,56,37,47,40,61,36,63,84,47,32,69,58,51,54,68,49,35,41,55,51,66,58,55,35,67,78,37,55,95,46,32,70,57,50,53,51,30,43,60,71,45,76,53,60,68,90,50,34,27,30,34,45,31,36,45,92,93,46,59,24,28,30,35,21,33,71,89,46,53,45,74,63,32,69,36,100,43,61,82,122